Protein AF-A0AAD5TVK8-F1 (afdb_monomer_lite)

pLDDT: mean 89.22, std 6.26, range [62.16, 96.75]

Sequence (139 aa):
MDLQIAWDDLNLLTKSNQTTIEGRFFIDVNPWSKYRFHQEHNVIDARIIDKTTGCYIDITVLARTKWSSSLIHDKTNPPHYYQYEEIFPLHETHLEGIKVWRPNYAILSLANEYGISSLTRDYFNKYKFVDIYQNWVYI

Secondary structure (DSSP, 8-state):
-EEEEEHHHHHHHHHTTT-EETTTEEEEE-TTTT--S--SS----EEEEETTT--EEEEEEEEE-SS-TTEEE-S-SSPPEEEHHHH-S-EEEEETTEEEEE-TTHHHHHHHHH-GGGGT--EETTEEEEGGGTEEEE-

Structure (mmCIF, N/CA/C/O backbone):
data_AF-A0AAD5TVK8-F1
#
_entry.id   AF-A0AAD5TVK8-F1
#
loop_
_atom_site.group_PDB
_atom_site.id
_atom_site.type_symbol
_atom_site.label_atom_id
_atom_site.label_alt_id
_atom_site.label_comp_id
_atom_site.label_asym_id
_atom_site.label_entity_id
_atom_site.label_seq_id
_atom_site.pdbx_PDB_ins_code
_atom_site.Cartn_x
_atom_site.Cartn_y
_atom_site.Cartn_z
_atom_site.occupancy
_atom_site.B_iso_or_equiv
_atom_site.auth_seq_id
_atom_site.auth_comp_id
_atom_site.auth_asym_id
_atom_site.auth_atom_id
_atom_site.pdbx_PDB_model_num
ATOM 1 N N . MET A 1 1 ? -4.562 -7.907 1.477 1.00 62.16 1 MET A N 1
ATOM 2 C CA . MET A 1 1 ? -4.749 -6.931 0.388 1.00 62.16 1 MET A CA 1
ATOM 3 C C . MET A 1 1 ? -4.077 -5.672 0.853 1.00 62.16 1 MET A C 1
ATOM 5 O O . MET A 1 1 ? -4.349 -5.244 1.974 1.00 62.16 1 MET A O 1
ATOM 9 N N . ASP A 1 2 ? -3.227 -5.127 -0.004 1.00 76.19 2 ASP A N 1
ATOM 10 C CA . ASP A 1 2 ? -2.373 -4.005 0.337 1.00 76.19 2 ASP A CA 1
ATOM 11 C C . ASP A 1 2 ? -2.870 -2.779 -0.424 1.00 76.19 2 ASP A C 1
ATOM 13 O O . ASP A 1 2 ? -3.154 -2.844 -1.622 1.00 76.19 2 ASP A O 1
ATOM 17 N N . LEU A 1 3 ? -2.994 -1.662 0.278 1.00 84.81 3 LEU A N 1
ATOM 18 C CA . LEU A 1 3 ? -3.279 -0.357 -0.281 1.00 84.81 3 LEU A CA 1
ATOM 19 C C . LEU A 1 3 ? -1.983 0.448 -0.302 1.00 84.81 3 LEU A C 1
ATOM 21 O O . LEU A 1 3 ? -1.342 0.645 0.731 1.00 84.81 3 LEU A O 1
ATOM 25 N N . GLN A 1 4 ? -1.612 0.945 -1.477 1.00 86.00 4 GLN A N 1
ATOM 26 C CA . GLN A 1 4 ? -0.462 1.827 -1.613 1.00 86.00 4 GLN A CA 1
ATOM 27 C C . GLN A 1 4 ? -0.887 3.288 -1.503 1.00 86.00 4 GLN A C 1
ATOM 29 O O . GLN A 1 4 ? -1.845 3.707 -2.153 1.00 86.00 4 GLN A O 1
ATOM 34 N N . ILE A 1 5 ? -0.164 4.067 -0.695 1.00 87.69 5 ILE A N 1
ATOM 35 C CA . ILE A 1 5 ? -0.425 5.503 -0.517 1.00 87.69 5 ILE A CA 1
ATOM 36 C C . ILE A 1 5 ? 0.851 6.332 -0.660 1.00 87.69 5 ILE A C 1
ATOM 38 O O . ILE A 1 5 ? 1.971 5.829 -0.504 1.00 87.69 5 ILE A O 1
ATOM 42 N N . ALA A 1 6 ? 0.677 7.627 -0.925 1.00 84.56 6 ALA A N 1
ATOM 43 C CA . ALA A 1 6 ? 1.782 8.568 -0.902 1.00 84.56 6 ALA A CA 1
ATOM 44 C C . ALA A 1 6 ? 2.243 8.834 0.538 1.00 84.56 6 ALA A C 1
ATOM 46 O O . ALA A 1 6 ? 1.490 8.732 1.507 1.00 84.56 6 ALA A O 1
ATOM 47 N N . TRP A 1 7 ? 3.503 9.234 0.672 1.00 82.31 7 TRP A N 1
ATOM 48 C CA . TRP A 1 7 ? 4.094 9.594 1.957 1.00 82.31 7 TRP A CA 1
ATOM 49 C C . TRP A 1 7 ? 3.327 10.681 2.724 1.00 82.31 7 TRP A C 1
ATOM 51 O O . TRP A 1 7 ? 3.215 10.614 3.948 1.00 82.31 7 TRP A O 1
ATOM 61 N N . ASP A 1 8 ? 2.783 11.679 2.030 1.00 82.88 8 ASP A N 1
ATOM 62 C CA . ASP A 1 8 ? 2.077 12.781 2.687 1.00 82.88 8 ASP A CA 1
ATOM 63 C C . ASP A 1 8 ? 0.773 12.314 3.355 1.00 82.88 8 ASP A C 1
ATOM 65 O O . ASP A 1 8 ? 0.427 12.795 4.439 1.00 82.88 8 ASP A O 1
ATOM 69 N N . ASP A 1 9 ? 0.119 11.297 2.789 1.00 87.00 9 ASP A N 1
ATOM 70 C CA . ASP A 1 9 ? -1.101 10.697 3.336 1.00 87.00 9 ASP A CA 1
ATOM 71 C C . ASP A 1 9 ? -0.823 9.905 4.626 1.00 87.00 9 ASP A C 1
ATOM 73 O O . ASP A 1 9 ? -1.646 9.893 5.548 1.00 87.00 9 ASP A O 1
ATOM 77 N N . LEU A 1 10 ? 0.375 9.319 4.765 1.00 86.69 10 LEU A N 1
ATOM 78 C CA . LEU A 1 10 ? 0.797 8.649 6.003 1.00 86.69 10 LEU A CA 1
ATOM 79 C C . LEU A 1 10 ? 0.792 9.614 7.200 1.00 86.69 10 LEU A C 1
ATOM 81 O O . LEU A 1 10 ? 0.437 9.228 8.320 1.00 86.69 10 LEU A O 1
ATOM 85 N N . ASN A 1 11 ? 1.162 10.881 6.991 1.00 86.00 11 ASN A N 1
ATOM 86 C CA . ASN A 1 11 ? 1.161 11.875 8.067 1.00 86.00 11 ASN A CA 1
ATOM 87 C C . ASN A 1 11 ? -0.255 12.166 8.576 1.00 86.00 11 ASN A C 1
ATOM 89 O O . ASN A 1 11 ? -0.425 12.463 9.761 1.00 86.00 11 ASN A O 1
ATOM 93 N N . LEU A 1 12 ? -1.264 12.077 7.706 1.00 86.31 12 LEU A N 1
ATOM 94 C CA . LEU A 1 12 ? -2.664 12.192 8.105 1.00 86.31 12 LEU A CA 1
ATOM 95 C C . LEU A 1 12 ? -3.103 10.953 8.889 1.00 86.31 12 LEU A C 1
ATOM 97 O O . LEU A 1 12 ? -3.628 11.106 9.990 1.00 86.31 12 LEU A O 1
ATOM 101 N N . LEU A 1 13 ? -2.791 9.749 8.397 1.00 86.94 13 LEU A N 1
ATOM 102 C CA . LEU A 1 13 ? -3.098 8.490 9.091 1.00 86.94 13 LEU A CA 1
ATOM 103 C C . LEU A 1 13 ? -2.474 8.414 10.488 1.00 86.94 13 LEU A C 1
ATOM 105 O O . LEU A 1 13 ? -3.126 7.985 11.437 1.00 86.94 13 LEU A O 1
ATOM 109 N N . THR A 1 14 ? -1.236 8.889 10.642 1.00 90.25 14 THR A N 1
ATOM 110 C CA . THR A 1 14 ? -0.519 8.881 11.929 1.00 90.25 14 THR A CA 1
ATOM 111 C C . THR A 1 14 ? -1.261 9.669 13.012 1.00 90.25 14 THR A C 1
ATOM 113 O O . THR A 1 14 ? -1.199 9.304 14.185 1.00 90.25 14 THR A O 1
ATOM 116 N N . LYS A 1 15 ? -1.998 10.729 12.648 1.00 90.44 15 LYS A N 1
ATOM 117 C CA . LYS A 1 15 ? -2.807 11.511 13.605 1.00 90.44 15 LYS A CA 1
ATOM 118 C C . LYS A 1 15 ? -3.983 10.714 14.163 1.00 90.44 15 LYS A C 1
ATOM 120 O O . LYS A 1 15 ? -4.463 11.023 15.248 1.00 90.44 15 LYS A O 1
ATOM 125 N N . SER A 1 16 ? -4.426 9.703 13.426 1.00 90.31 16 SER A N 1
ATOM 126 C CA . SER A 1 16 ? -5.517 8.808 13.795 1.00 90.31 16 SER A CA 1
ATOM 127 C C . SER A 1 16 ? -5.007 7.454 14.303 1.00 90.31 16 SER A C 1
ATOM 129 O O . SER A 1 16 ? -5.799 6.525 14.450 1.00 90.31 16 SER A O 1
ATOM 131 N N . ASN A 1 17 ? -3.707 7.318 14.593 1.00 94.56 17 ASN A N 1
ATOM 132 C CA . ASN A 1 17 ? -3.152 6.076 15.124 1.00 94.56 17 ASN A CA 1
ATOM 133 C C . ASN A 1 17 ? -3.832 5.682 16.444 1.00 94.56 17 ASN A C 1
ATOM 135 O O . ASN A 1 17 ? -4.057 6.530 17.308 1.00 94.56 17 ASN A O 1
ATOM 139 N N . GLN A 1 18 ? -4.142 4.395 16.591 1.00 94.12 18 GLN A N 1
ATOM 140 C CA . GLN A 1 18 ? -4.854 3.808 17.727 1.00 94.12 18 GLN A CA 1
ATOM 141 C C . GLN A 1 18 ? -6.259 4.380 17.962 1.00 94.12 18 GLN A C 1
ATOM 143 O O . GLN A 1 18 ? -6.837 4.216 19.038 1.00 94.12 18 GLN A O 1
ATOM 148 N N . THR A 1 19 ? -6.842 5.032 16.956 1.00 94.88 19 THR A N 1
ATOM 149 C CA . THR A 1 19 ? -8.241 5.462 16.998 1.00 94.88 19 THR A CA 1
ATOM 150 C C . THR A 1 19 ? -9.135 4.457 16.283 1.00 94.88 19 THR A C 1
ATOM 152 O O . THR A 1 19 ? -8.675 3.546 15.592 1.00 94.88 19 THR A O 1
ATOM 155 N N . THR A 1 20 ? -10.444 4.591 16.486 1.00 94.44 20 THR A N 1
ATOM 156 C CA . THR A 1 20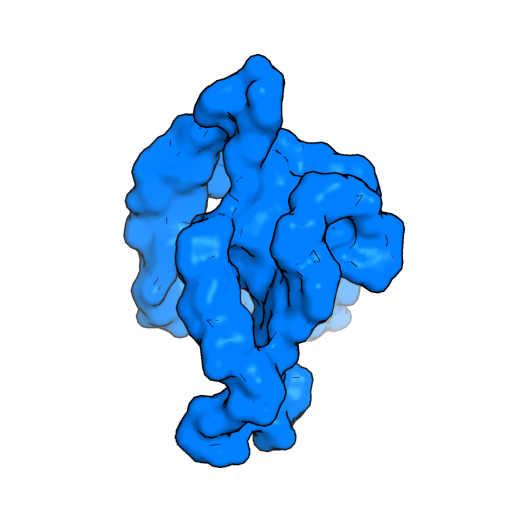 ? -11.440 3.790 15.778 1.00 94.44 20 THR A CA 1
ATOM 157 C C . THR A 1 20 ? -12.385 4.698 14.999 1.00 94.44 20 THR A C 1
ATOM 159 O O . THR A 1 20 ? -12.990 5.596 15.582 1.00 94.44 20 THR A O 1
ATOM 162 N N . ILE A 1 21 ? -12.563 4.420 13.710 1.00 92.44 21 ILE A N 1
ATOM 163 C CA . ILE A 1 21 ? -13.589 5.039 12.867 1.00 92.44 21 ILE A CA 1
ATOM 164 C C . ILE A 1 21 ? -14.915 4.301 13.096 1.00 92.44 21 ILE A C 1
ATOM 166 O O . ILE A 1 21 ? -14.968 3.070 13.029 1.00 92.44 21 ILE A O 1
ATOM 170 N N . GLU A 1 22 ? -15.973 5.056 13.408 1.00 92.81 22 GLU A N 1
ATOM 171 C CA . GLU A 1 22 ? -17.343 4.547 13.626 1.00 92.81 22 GLU A CA 1
ATOM 172 C C . GLU A 1 22 ? -17.446 3.407 14.661 1.00 92.81 22 GLU A C 1
ATOM 174 O O . GLU A 1 22 ? -18.329 2.557 14.602 1.00 92.81 22 GLU A O 1
ATOM 179 N N . GLY A 1 23 ? -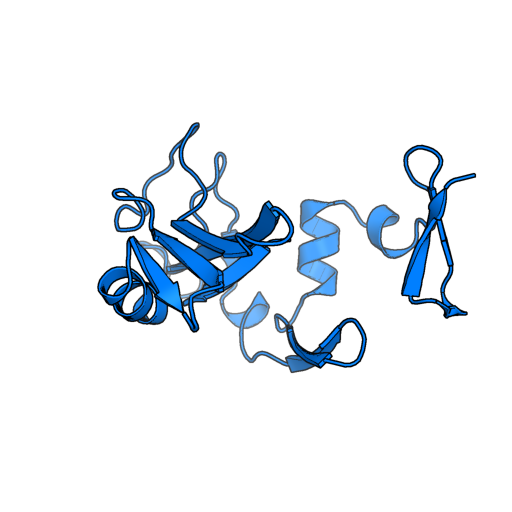16.511 3.330 15.613 1.00 93.00 23 GLY A N 1
ATOM 180 C CA . GLY A 1 23 ? -16.475 2.246 16.604 1.00 93.00 23 GLY A CA 1
ATOM 181 C C . GLY A 1 23 ? -16.073 0.867 16.052 1.00 93.00 23 GLY A C 1
ATOM 182 O O . GLY A 1 23 ? -15.812 -0.038 16.852 1.00 93.00 23 GLY A O 1
ATOM 183 N N . ARG A 1 24 ? -15.896 0.725 14.730 1.00 95.62 24 ARG A N 1
ATOM 184 C CA . ARG A 1 24 ? -15.611 -0.541 14.042 1.00 95.62 24 ARG A CA 1
ATOM 185 C C . ARG A 1 24 ? -14.189 -0.658 13.495 1.00 95.62 24 ARG A C 1
ATOM 187 O O . ARG A 1 24 ? -13.518 -1.641 13.803 1.00 95.62 24 ARG A O 1
ATOM 194 N N . PHE A 1 25 ? -13.719 0.319 12.723 1.00 96.00 25 PHE A N 1
ATOM 195 C CA . PHE A 1 25 ? -12.444 0.209 12.006 1.00 96.00 25 PHE A CA 1
ATOM 196 C C . PHE A 1 25 ? -11.303 0.811 12.826 1.00 96.00 25 PHE A C 1
ATOM 198 O O . PHE A 1 25 ? -11.247 2.023 13.019 1.00 96.00 25 PHE A O 1
ATOM 205 N N . PHE A 1 26 ? -10.415 -0.031 13.342 1.00 96.62 26 PHE A N 1
ATOM 206 C CA . PHE A 1 26 ? -9.244 0.376 14.112 1.00 96.62 26 PHE A CA 1
ATOM 207 C C . PHE A 1 26 ? -8.068 0.697 13.189 1.00 96.62 26 PHE A C 1
ATOM 209 O O . PHE A 1 26 ? -7.776 -0.073 12.276 1.00 96.62 26 PHE A O 1
ATOM 216 N N . ILE A 1 27 ? -7.397 1.820 13.438 1.00 95.50 27 ILE A N 1
ATOM 217 C CA . ILE A 1 27 ? -6.208 2.233 12.688 1.00 95.50 27 ILE A CA 1
ATOM 218 C C . ILE A 1 27 ? -4.970 1.912 13.520 1.00 95.50 27 ILE A C 1
ATOM 220 O O . ILE A 1 27 ? -4.800 2.456 14.612 1.00 95.50 27 ILE A O 1
ATOM 224 N N . ASP A 1 28 ? -4.089 1.084 12.971 1.00 95.31 28 ASP A N 1
ATOM 225 C CA . ASP A 1 28 ? -2.787 0.762 13.550 1.00 95.31 28 ASP A CA 1
ATOM 226 C C . ASP A 1 28 ? -1.679 1.294 12.639 1.00 95.31 28 ASP A C 1
ATOM 228 O O . ASP A 1 28 ? -1.533 0.843 11.504 1.00 95.31 28 ASP A O 1
ATOM 232 N N . VAL A 1 29 ? -0.922 2.289 13.098 1.00 94.38 29 VAL A N 1
ATOM 233 C CA . VAL A 1 29 ? 0.212 2.851 12.354 1.00 94.38 29 VAL A CA 1
ATOM 234 C C . VAL A 1 29 ? 1.505 2.385 12.994 1.00 94.38 29 VAL A C 1
ATOM 236 O O . VAL A 1 29 ? 1.775 2.649 14.170 1.00 94.38 29 VAL A O 1
ATOM 239 N N . ASN A 1 30 ? 2.350 1.766 12.177 1.00 91.25 30 ASN A N 1
ATOM 240 C CA . ASN A 1 30 ? 3.654 1.291 12.591 1.00 91.25 30 ASN A CA 1
ATOM 241 C C . ASN A 1 30 ? 4.514 2.466 13.107 1.00 91.25 30 ASN A C 1
ATOM 243 O O . ASN A 1 30 ? 4.719 3.438 12.368 1.00 91.25 30 ASN A O 1
ATOM 247 N N . PRO A 1 31 ? 5.094 2.391 14.322 1.00 89.06 31 PRO A N 1
ATOM 248 C CA . PRO A 1 31 ? 5.981 3.434 14.847 1.00 89.06 31 PRO A CA 1
ATOM 249 C C . PRO A 1 31 ? 7.187 3.731 13.944 1.00 89.06 31 PRO A C 1
ATOM 251 O O . PRO A 1 31 ? 7.711 4.845 13.942 1.00 89.06 31 PRO A O 1
ATOM 254 N N . TRP A 1 32 ? 7.610 2.744 13.149 1.00 87.56 32 TRP A N 1
ATOM 255 C CA . TRP A 1 32 ? 8.726 2.854 12.212 1.00 87.56 32 TRP A CA 1
ATOM 256 C C . TRP A 1 32 ? 8.304 3.214 10.783 1.00 87.56 32 TRP A C 1
ATOM 258 O O . TRP A 1 32 ? 9.150 3.210 9.888 1.00 87.56 32 TRP A O 1
ATOM 268 N N . SER A 1 33 ? 7.032 3.542 10.545 1.00 87.25 33 SER A N 1
ATOM 269 C CA . SER A 1 33 ? 6.519 3.949 9.224 1.00 87.25 33 SER A CA 1
ATOM 270 C C . SER A 1 33 ? 7.262 5.161 8.650 1.00 87.25 33 SER A C 1
ATOM 272 O O . SER A 1 33 ? 7.490 5.262 7.446 1.00 87.25 33 SER A O 1
ATOM 274 N N . LYS A 1 34 ? 7.755 6.046 9.531 1.00 85.50 34 LYS A N 1
ATOM 275 C CA . LYS A 1 34 ? 8.553 7.223 9.154 1.00 85.50 34 LYS A CA 1
ATOM 276 C C . LYS A 1 34 ? 9.974 6.906 8.671 1.00 85.50 34 LYS A C 1
ATOM 278 O O . LYS A 1 34 ? 10.699 7.787 8.207 1.00 85.50 34 LYS A O 1
ATOM 283 N N . TYR A 1 35 ? 10.414 5.668 8.802 1.00 85.44 35 TYR A N 1
ATOM 284 C CA . TYR A 1 35 ? 11.741 5.267 8.378 1.00 85.44 35 TYR A CA 1
ATOM 285 C C . TYR A 1 35 ? 11.636 4.484 7.079 1.00 85.44 35 TYR A C 1
ATOM 287 O O . TYR A 1 35 ? 11.087 3.389 7.048 1.00 85.44 35 TYR A O 1
ATOM 295 N N . ARG A 1 36 ? 12.188 5.059 6.006 1.00 81.69 36 ARG A N 1
ATOM 296 C CA . ARG A 1 36 ? 12.194 4.467 4.657 1.00 81.69 36 ARG A CA 1
ATOM 297 C C . ARG A 1 36 ? 13.422 3.615 4.355 1.00 81.69 36 ARG A C 1
ATOM 299 O O . ARG A 1 36 ? 13.660 3.263 3.210 1.00 81.69 36 ARG A O 1
ATOM 306 N N . PHE A 1 37 ? 14.229 3.317 5.368 1.00 74.69 37 PHE A N 1
ATOM 307 C CA . PHE A 1 37 ? 15.274 2.323 5.204 1.00 74.69 37 PHE A CA 1
ATOM 308 C C . PHE A 1 37 ? 14.686 0.927 5.387 1.00 74.69 37 PHE A C 1
ATOM 310 O O . PHE A 1 37 ? 13.674 0.727 6.060 1.00 74.69 37 PHE A O 1
ATOM 317 N N . HIS A 1 38 ? 15.356 -0.015 4.755 1.00 69.75 38 HIS A N 1
ATOM 318 C CA . HIS A 1 38 ? 15.015 -1.418 4.716 1.00 69.75 38 HIS A CA 1
ATOM 319 C C . HIS A 1 38 ? 14.789 -2.054 6.094 1.00 69.75 38 HIS A C 1
ATOM 321 O O . HIS A 1 38 ? 15.562 -1.814 7.026 1.00 69.75 38 HIS A O 1
ATOM 327 N N . GLN A 1 39 ? 13.756 -2.891 6.200 1.00 66.81 39 GLN A N 1
ATOM 328 C CA . GLN A 1 39 ? 13.413 -3.627 7.416 1.00 66.81 39 GLN A CA 1
ATOM 329 C C . GLN A 1 39 ? 12.973 -5.049 7.072 1.00 66.81 39 GLN A C 1
ATOM 331 O O . GLN A 1 39 ? 12.094 -5.230 6.239 1.00 66.81 39 GLN A O 1
ATOM 336 N N . GLU A 1 40 ? 13.523 -6.055 7.752 1.00 69.56 40 GLU A N 1
ATOM 337 C CA . GLU A 1 40 ? 13.152 -7.459 7.502 1.00 69.56 40 GLU A CA 1
ATOM 338 C C . GLU A 1 40 ? 11.834 -7.855 8.179 1.00 69.56 40 GLU A C 1
ATOM 340 O O . GLU A 1 40 ? 11.102 -8.706 7.685 1.00 69.56 40 GLU A O 1
ATOM 345 N N . HIS A 1 41 ? 11.518 -7.237 9.320 1.00 71.69 41 HIS A N 1
ATOM 346 C CA . HIS A 1 41 ? 10.437 -7.693 10.201 1.00 71.69 41 HIS A CA 1
ATOM 347 C C . HIS A 1 41 ? 9.276 -6.704 10.328 1.00 71.69 41 HIS A C 1
ATOM 349 O O . HIS A 1 41 ? 8.319 -6.979 11.046 1.00 71.69 41 HIS A O 1
ATOM 355 N N . ASN A 1 42 ? 9.358 -5.535 9.685 1.00 67.75 42 ASN A N 1
ATOM 356 C CA . ASN A 1 42 ? 8.409 -4.449 9.926 1.00 67.75 42 ASN A CA 1
ATOM 357 C C . ASN A 1 42 ? 8.168 -3.586 8.676 1.00 67.75 42 ASN A C 1
ATOM 359 O O . ASN A 1 42 ? 8.445 -2.379 8.651 1.00 67.75 42 ASN A O 1
ATOM 363 N N . VAL A 1 43 ? 7.721 -4.269 7.621 1.00 81.56 43 VAL A N 1
ATOM 364 C CA . VAL A 1 43 ? 7.549 -3.726 6.268 1.00 81.56 43 VAL A CA 1
ATOM 365 C C . VAL A 1 43 ? 6.235 -2.954 6.115 1.00 81.56 43 VAL A C 1
ATOM 367 O O . VAL A 1 43 ? 6.209 -1.955 5.405 1.00 81.56 43 VAL A O 1
ATOM 370 N N . ILE A 1 44 ? 5.171 -3.375 6.808 1.00 87.38 44 ILE A N 1
ATOM 371 C CA . ILE A 1 44 ? 3.851 -2.736 6.730 1.00 87.38 44 ILE A CA 1
ATOM 372 C C . ILE A 1 44 ? 3.873 -1.396 7.469 1.00 87.38 44 ILE A C 1
ATOM 374 O O . ILE A 1 44 ? 4.273 -1.323 8.635 1.00 87.38 44 ILE A O 1
ATOM 378 N N . ASP A 1 45 ? 3.448 -0.325 6.801 1.00 91.88 45 ASP A N 1
ATOM 379 C CA . ASP A 1 45 ? 3.494 1.031 7.353 1.00 91.88 45 ASP A CA 1
ATOM 380 C C . ASP A 1 45 ? 2.259 1.346 8.211 1.00 91.88 45 ASP A C 1
ATOM 382 O O . ASP A 1 45 ? 2.373 2.034 9.230 1.00 91.88 45 ASP A O 1
ATOM 386 N N . ALA A 1 46 ? 1.090 0.825 7.842 1.00 93.94 46 ALA A N 1
ATOM 387 C CA . ALA A 1 46 ? -0.122 0.906 8.653 1.00 93.94 46 ALA A CA 1
ATOM 388 C C . ALA A 1 46 ? -1.122 -0.201 8.292 1.00 93.94 46 ALA A C 1
ATOM 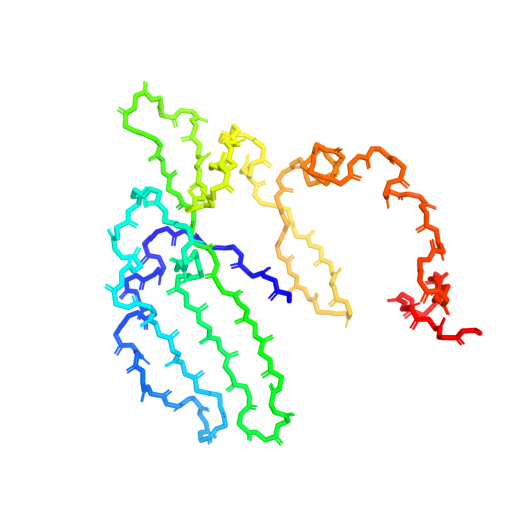390 O O . ALA A 1 46 ? -0.957 -0.906 7.301 1.00 93.94 46 ALA A O 1
ATOM 391 N N . ARG A 1 47 ? -2.183 -0.340 9.084 1.00 94.50 47 ARG A N 1
ATOM 392 C CA . ARG A 1 47 ? -3.289 -1.265 8.845 1.00 94.50 47 ARG A CA 1
ATOM 393 C C . ARG A 1 47 ? -4.611 -0.642 9.278 1.00 94.50 47 ARG A C 1
ATOM 395 O O . ARG A 1 47 ? -4.687 0.022 10.312 1.00 94.50 47 ARG A O 1
ATOM 402 N N . ILE A 1 48 ? -5.663 -0.908 8.510 1.00 95.06 48 ILE A N 1
ATOM 403 C CA . ILE A 1 48 ? -7.049 -0.679 8.931 1.00 95.06 48 ILE A CA 1
ATOM 404 C C . ILE A 1 48 ? -7.659 -2.041 9.252 1.00 95.06 48 ILE A C 1
ATOM 406 O O . ILE A 1 48 ? -7.693 -2.915 8.388 1.00 95.06 48 ILE A O 1
ATOM 410 N N . ILE A 1 49 ? -8.120 -2.227 10.488 1.00 96.19 49 ILE A N 1
ATOM 411 C CA . ILE A 1 49 ? -8.651 -3.493 11.006 1.00 96.19 49 ILE A CA 1
ATOM 412 C C . ILE A 1 49 ? -10.141 -3.336 11.286 1.00 96.19 49 ILE A C 1
ATOM 414 O O . ILE A 1 49 ? -10.542 -2.526 12.122 1.00 96.19 49 ILE A O 1
ATOM 418 N N . ASP A 1 50 ? -10.974 -4.143 10.643 1.00 96.75 50 ASP A N 1
ATOM 419 C CA . ASP A 1 50 ? -12.372 -4.295 11.027 1.00 96.75 50 ASP A CA 1
ATOM 420 C C . ASP A 1 50 ? -12.467 -5.175 12.281 1.00 96.75 50 ASP A C 1
ATOM 422 O O . ASP A 1 50 ? -12.315 -6.395 12.219 1.00 96.75 50 ASP A O 1
ATOM 426 N N . LYS A 1 51 ? -12.756 -4.568 13.436 1.00 95.88 51 LYS A N 1
ATOM 427 C CA . LYS A 1 51 ? -12.851 -5.296 14.713 1.00 95.88 51 LYS A CA 1
ATOM 428 C C . LYS A 1 51 ? -14.018 -6.284 14.774 1.00 95.88 51 LYS A C 1
ATOM 430 O O . LYS A 1 51 ? -14.029 -7.137 15.656 1.00 95.88 51 LYS A O 1
ATOM 435 N N . THR A 1 52 ? -15.011 -6.160 13.895 1.00 96.62 52 THR A N 1
ATOM 436 C CA . THR A 1 52 ? -16.174 -7.055 13.885 1.00 96.62 52 THR A CA 1
ATOM 437 C C . THR A 1 52 ? -15.868 -8.364 13.166 1.00 96.62 52 THR A C 1
ATOM 439 O O . THR A 1 52 ? -16.291 -9.421 13.623 1.00 96.62 52 THR A O 1
ATOM 442 N N . THR A 1 53 ? -15.146 -8.303 12.046 1.00 95.81 53 THR A N 1
ATOM 443 C CA . THR A 1 53 ? -14.857 -9.481 11.208 1.00 95.81 53 THR A CA 1
ATOM 444 C C . THR A 1 53 ? -13.442 -10.019 11.395 1.00 95.81 53 THR A C 1
ATOM 446 O O . THR A 1 53 ? -13.181 -11.174 11.073 1.00 95.81 53 THR A O 1
ATOM 449 N N . GLY A 1 54 ? -12.522 -9.194 11.901 1.00 93.50 54 GLY A N 1
ATOM 450 C CA . GLY A 1 54 ? -11.089 -9.477 11.921 1.00 93.50 54 GLY A CA 1
ATOM 451 C C . GLY A 1 54 ? -10.398 -9.240 10.573 1.00 93.50 54 GLY A C 1
ATOM 452 O O . GLY A 1 54 ? -9.175 -9.359 10.498 1.00 93.50 54 GLY A O 1
ATOM 453 N N . CYS A 1 55 ? -11.142 -8.887 9.518 1.00 93.88 55 CYS A N 1
ATOM 454 C CA . CYS A 1 55 ? -10.569 -8.532 8.225 1.00 93.88 55 CYS A CA 1
ATOM 455 C C . CYS A 1 55 ? -9.747 -7.246 8.329 1.00 93.88 55 CYS A C 1
ATOM 457 O O . CYS A 1 55 ? -10.054 -6.348 9.116 1.00 93.88 55 CYS A O 1
ATOM 459 N N . TYR A 1 56 ? -8.716 -7.133 7.496 1.00 94.62 56 TYR A N 1
ATOM 460 C CA . TYR A 1 56 ? -7.856 -5.961 7.488 1.00 94.62 56 TYR A CA 1
ATOM 461 C C . TYR A 1 56 ? -7.334 -5.620 6.095 1.00 94.62 56 TYR A C 1
ATOM 463 O O . TYR A 1 56 ? -7.272 -6.468 5.202 1.00 94.62 56 TYR A O 1
ATOM 471 N N . ILE A 1 57 ? -6.942 -4.358 5.944 1.00 92.56 57 ILE A N 1
ATOM 472 C CA . ILE A 1 57 ? -6.232 -3.835 4.779 1.00 92.56 57 ILE A CA 1
ATOM 473 C C . ILE A 1 57 ? -4.870 -3.354 5.261 1.00 92.56 57 ILE A C 1
ATOM 475 O O . ILE A 1 57 ? -4.799 -2.498 6.149 1.00 92.56 57 ILE A O 1
ATOM 479 N N . ASP A 1 58 ? -3.813 -3.916 4.685 1.00 93.81 58 ASP A N 1
ATOM 480 C CA . ASP A 1 58 ? -2.448 -3.446 4.901 1.00 93.81 58 ASP A CA 1
ATOM 481 C C . ASP A 1 58 ? -2.204 -2.188 4.077 1.00 93.81 58 ASP A C 1
ATOM 483 O O . ASP A 1 58 ? -2.724 -2.045 2.976 1.00 93.81 58 ASP A O 1
ATOM 487 N N . ILE A 1 59 ? -1.442 -1.247 4.620 1.00 92.56 59 ILE A N 1
ATOM 488 C CA . ILE A 1 59 ? -1.077 -0.003 3.955 1.00 92.56 59 ILE A CA 1
ATOM 489 C C . ILE A 1 59 ? 0.440 0.027 3.813 1.00 92.56 59 ILE A C 1
ATOM 491 O O . ILE A 1 59 ? 1.172 0.012 4.809 1.00 92.56 59 ILE A O 1
ATOM 495 N N . THR A 1 60 ? 0.890 0.126 2.566 1.00 91.06 60 THR A N 1
ATOM 496 C CA . THR A 1 60 ? 2.303 0.222 2.195 1.00 91.06 60 THR A CA 1
ATOM 497 C C . THR A 1 60 ? 2.552 1.591 1.586 1.00 91.06 60 THR A C 1
ATOM 499 O O . THR A 1 60 ? 1.940 1.980 0.593 1.00 91.06 60 THR A O 1
ATOM 502 N N . VAL A 1 61 ? 3.445 2.367 2.183 1.00 90.69 61 VAL A N 1
ATOM 503 C CA . VAL A 1 61 ? 3.734 3.721 1.714 1.00 90.69 61 VAL A CA 1
ATOM 504 C C . VAL A 1 61 ? 4.812 3.666 0.645 1.00 90.69 61 VAL A C 1
ATOM 506 O O . VAL A 1 61 ? 5.790 2.929 0.771 1.00 90.69 61 VAL A O 1
ATOM 509 N N . LEU A 1 62 ? 4.659 4.487 -0.390 1.00 89.62 62 LEU A N 1
ATOM 510 C CA . LEU A 1 62 ? 5.661 4.680 -1.430 1.00 89.62 62 LEU A CA 1
ATOM 511 C C . LEU A 1 62 ? 6.435 5.987 -1.206 1.00 89.62 62 LEU A C 1
ATOM 513 O O . LEU A 1 62 ? 5.855 7.030 -0.891 1.00 89.62 62 LEU A O 1
ATOM 517 N N . ALA A 1 63 ? 7.757 5.943 -1.383 1.00 88.56 63 ALA A N 1
ATOM 518 C CA . ALA A 1 63 ? 8.641 7.093 -1.196 1.00 88.56 63 ALA A CA 1
ATOM 519 C C . ALA A 1 63 ? 9.592 7.283 -2.384 1.00 88.56 63 ALA A C 1
ATOM 521 O O . ALA A 1 63 ? 10.068 6.319 -2.982 1.00 88.56 63 ALA A O 1
ATOM 522 N N . ARG A 1 64 ? 9.927 8.535 -2.714 1.00 88.88 64 ARG A N 1
ATOM 523 C CA . ARG A 1 64 ? 10.969 8.827 -3.713 1.00 88.88 64 ARG A CA 1
ATOM 524 C C . ARG A 1 64 ? 12.343 8.428 -3.181 1.00 88.88 64 ARG A C 1
ATOM 526 O O . ARG A 1 64 ? 12.626 8.584 -1.991 1.00 88.88 64 ARG A O 1
ATOM 533 N N . THR A 1 65 ? 13.209 7.934 -4.059 1.00 86.00 65 THR A N 1
ATOM 534 C CA . THR A 1 65 ? 14.603 7.662 -3.683 1.00 86.00 65 THR A CA 1
ATOM 535 C C . THR A 1 65 ? 15.391 8.966 -3.511 1.00 86.00 65 THR A C 1
ATOM 537 O O . THR A 1 65 ? 15.037 10.003 -4.074 1.00 86.00 65 THR A O 1
ATOM 540 N N . LYS A 1 66 ? 16.487 8.930 -2.741 1.00 84.81 66 LYS A N 1
ATOM 541 C CA . LYS A 1 66 ? 17.357 10.107 -2.546 1.00 84.81 66 LYS A CA 1
ATOM 542 C C . LYS A 1 66 ? 18.292 10.382 -3.728 1.00 84.81 66 LYS A C 1
ATOM 544 O O . LYS A 1 66 ? 18.794 11.493 -3.843 1.00 84.81 66 LYS A O 1
ATOM 549 N N . TRP A 1 67 ? 18.556 9.381 -4.567 1.00 85.38 67 TRP A N 1
ATOM 550 C CA . TRP A 1 67 ? 19.529 9.456 -5.665 1.00 85.38 67 TRP A CA 1
ATOM 551 C C . TRP A 1 67 ? 18.887 9.555 -7.054 1.00 85.38 67 TRP A C 1
ATOM 553 O O . TRP A 1 67 ? 19.582 9.895 -8.005 1.00 85.38 67 TRP A O 1
ATOM 563 N N . SER A 1 68 ? 17.581 9.295 -7.188 1.00 88.69 68 SER A N 1
ATOM 564 C CA . SER A 1 68 ? 16.828 9.544 -8.420 1.00 88.69 68 SER A CA 1
ATOM 565 C C . SER A 1 68 ? 15.409 10.026 -8.124 1.00 88.69 68 SER A C 1
ATOM 567 O O . SER A 1 68 ? 14.632 9.357 -7.438 1.00 88.69 68 SER A O 1
ATOM 569 N N . SER A 1 69 ? 15.041 11.171 -8.699 1.00 83.19 69 SER A N 1
ATOM 570 C CA . SER A 1 69 ? 13.679 11.705 -8.618 1.00 83.19 69 SER A CA 1
ATOM 571 C C . SER A 1 69 ? 12.664 10.884 -9.418 1.00 83.19 69 SER A C 1
ATOM 573 O O . SER A 1 69 ? 11.474 10.964 -9.109 1.00 83.19 69 SER A O 1
ATOM 575 N N . SER A 1 70 ? 13.119 10.100 -10.403 1.00 90.44 70 SER A N 1
ATOM 576 C CA . SER A 1 70 ? 12.271 9.231 -11.228 1.00 90.44 70 SER A CA 1
ATOM 577 C C . SER A 1 70 ? 11.965 7.892 -10.565 1.00 90.44 70 SER A C 1
ATOM 579 O O . SER A 1 70 ? 11.113 7.171 -11.058 1.00 90.44 70 SER A O 1
ATOM 581 N N . LEU A 1 71 ? 12.639 7.543 -9.464 1.00 92.19 71 LEU A N 1
ATOM 582 C CA . LEU A 1 71 ? 12.437 6.267 -8.786 1.00 92.19 71 LEU A CA 1
ATOM 583 C C . LEU A 1 71 ? 11.630 6.433 -7.503 1.00 92.19 71 LEU A C 1
ATOM 585 O O . LEU A 1 71 ? 11.913 7.292 -6.658 1.00 92.19 71 LEU A O 1
ATOM 589 N N . ILE A 1 72 ? 10.665 5.539 -7.344 1.00 91.19 72 ILE A N 1
ATOM 590 C CA . ILE A 1 72 ? 9.847 5.358 -6.153 1.00 91.19 72 ILE A CA 1
ATOM 591 C C . ILE A 1 72 ? 10.125 3.958 -5.601 1.00 91.19 72 ILE A C 1
ATOM 593 O O . ILE A 1 72 ? 10.406 3.038 -6.363 1.00 91.19 72 ILE A O 1
ATOM 597 N N . HIS A 1 73 ? 10.073 3.795 -4.283 1.00 88.75 73 HIS A N 1
ATOM 598 C CA . HIS A 1 73 ? 10.270 2.508 -3.627 1.00 88.75 73 HIS A CA 1
ATOM 599 C C . HIS A 1 73 ? 9.345 2.322 -2.426 1.00 88.75 73 HIS A C 1
ATOM 601 O O . HIS A 1 73 ? 8.923 3.294 -1.784 1.00 88.75 73 HIS A O 1
ATOM 607 N N . ASP A 1 74 ? 9.063 1.061 -2.118 1.00 87.75 74 ASP A N 1
ATOM 608 C CA . ASP A 1 74 ? 8.460 0.639 -0.857 1.00 87.75 74 ASP A CA 1
ATOM 609 C C . ASP A 1 74 ? 9.548 0.346 0.202 1.00 87.75 74 ASP A C 1
ATOM 611 O O . ASP A 1 74 ? 10.695 0.782 0.083 1.00 87.75 74 ASP A O 1
ATOM 615 N N . LYS A 1 75 ? 9.172 -0.309 1.304 1.00 86.44 75 LYS A N 1
ATOM 616 C CA . LYS A 1 75 ? 10.061 -0.610 2.438 1.00 86.44 75 LYS A CA 1
ATOM 617 C C . LYS A 1 75 ? 10.473 -2.089 2.497 1.00 86.44 75 LYS A C 1
ATOM 619 O O . LYS A 1 75 ? 10.993 -2.532 3.523 1.00 86.44 75 LYS A O 1
ATOM 624 N N . THR A 1 76 ? 10.209 -2.873 1.452 1.00 83.00 76 THR A N 1
ATOM 625 C CA . THR A 1 76 ? 10.416 -4.329 1.490 1.00 83.00 76 THR A CA 1
ATOM 626 C C . THR A 1 76 ? 11.901 -4.710 1.551 1.00 83.00 76 THR A C 1
ATOM 628 O O . THR A 1 76 ? 12.810 -3.890 1.359 1.00 83.00 76 THR A O 1
ATOM 631 N N . ASN A 1 77 ? 12.157 -5.988 1.846 1.00 79.06 77 ASN A N 1
ATOM 632 C CA . ASN A 1 77 ? 13.467 -6.619 1.715 1.00 79.06 77 ASN A CA 1
ATOM 633 C C . ASN A 1 77 ? 13.427 -7.728 0.649 1.00 79.06 77 ASN A C 1
ATOM 635 O O . ASN A 1 77 ? 12.826 -8.767 0.924 1.00 79.06 77 ASN A O 1
ATOM 639 N N . PRO A 1 78 ? 14.095 -7.558 -0.510 1.00 82.44 78 PRO A N 1
ATOM 640 C CA . PRO A 1 78 ? 14.710 -6.319 -1.013 1.00 82.44 78 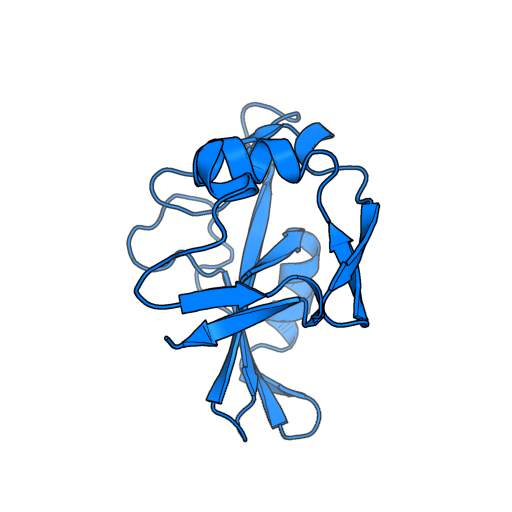PRO A CA 1
ATOM 641 C C . PRO A 1 78 ? 13.642 -5.262 -1.375 1.00 82.44 78 PRO A C 1
ATOM 643 O O . PRO A 1 78 ? 12.495 -5.646 -1.598 1.00 82.44 78 PRO A O 1
ATOM 646 N N . PRO A 1 79 ? 13.973 -3.952 -1.439 1.00 84.00 79 PRO A N 1
ATOM 647 C CA . PRO A 1 79 ? 12.999 -2.929 -1.825 1.00 84.00 79 PRO A CA 1
ATOM 648 C C . PRO A 1 79 ? 12.529 -3.129 -3.264 1.00 84.00 79 PRO A C 1
ATOM 650 O O . PRO A 1 79 ? 13.361 -3.353 -4.153 1.00 84.00 79 PRO A O 1
ATOM 653 N N . HIS A 1 80 ? 11.231 -2.979 -3.510 1.00 86.25 80 HIS A N 1
ATOM 654 C CA . HIS A 1 80 ? 10.730 -2.877 -4.874 1.00 86.25 80 HIS A CA 1
ATOM 655 C C . HIS A 1 80 ? 10.909 -1.449 -5.374 1.00 86.25 80 HIS A C 1
ATOM 657 O O . HIS A 1 80 ? 10.515 -0.486 -4.713 1.00 86.25 80 HIS A O 1
ATOM 663 N N . TYR A 1 81 ? 11.509 -1.316 -6.554 1.00 89.94 81 TYR A N 1
ATOM 664 C CA . TYR A 1 81 ? 11.697 -0.037 -7.223 1.00 89.94 81 TYR A CA 1
ATOM 665 C C . TYR A 1 81 ? 10.760 0.065 -8.415 1.00 89.94 81 TYR A C 1
ATOM 667 O O . TYR A 1 81 ? 10.682 -0.851 -9.230 1.00 89.94 81 TYR A O 1
ATOM 675 N N . TYR A 1 82 ? 10.122 1.221 -8.525 1.00 91.00 82 TYR A N 1
ATOM 676 C CA . TYR A 1 82 ? 9.212 1.574 -9.601 1.00 91.00 82 TYR A CA 1
ATOM 677 C C . TYR A 1 82 ? 9.682 2.876 -10.239 1.00 91.00 82 TYR A C 1
ATOM 679 O O . TYR A 1 82 ? 10.141 3.791 -9.540 1.00 91.00 82 TYR A O 1
ATOM 687 N N . GLN A 1 83 ? 9.540 2.994 -11.554 1.00 93.12 83 GLN A N 1
ATOM 688 C CA . GLN A 1 83 ? 9.615 4.297 -12.205 1.00 93.12 83 GLN A CA 1
ATOM 689 C C . GLN A 1 83 ? 8.397 5.133 -11.809 1.00 93.12 83 GLN A C 1
ATOM 691 O O . GLN A 1 83 ? 7.297 4.622 -11.591 1.00 93.12 83 GLN A O 1
ATOM 696 N N . TYR A 1 84 ? 8.573 6.445 -11.733 1.00 92.06 84 TYR A N 1
ATOM 697 C CA . TYR A 1 84 ? 7.503 7.370 -11.386 1.00 92.06 84 TYR A CA 1
ATOM 698 C C . TYR A 1 84 ? 6.318 7.225 -12.349 1.00 92.06 84 TYR A C 1
ATOM 700 O O . TYR A 1 84 ? 5.163 7.218 -11.921 1.00 92.06 84 TYR A O 1
ATOM 708 N N . GLU A 1 85 ? 6.616 7.036 -13.633 1.00 93.38 85 GLU A N 1
ATOM 709 C CA . GLU A 1 85 ? 5.647 6.854 -14.710 1.00 93.38 85 GLU A CA 1
ATOM 710 C C . GLU A 1 85 ? 4.948 5.487 -14.667 1.00 93.38 85 GLU A C 1
ATOM 712 O O . GLU A 1 85 ? 3.907 5.333 -15.297 1.00 93.38 85 GLU A O 1
ATOM 717 N N . GLU A 1 86 ? 5.481 4.496 -13.941 1.00 93.31 86 GLU A N 1
ATOM 718 C CA . GLU A 1 86 ? 4.793 3.214 -13.707 1.00 93.31 86 GLU A CA 1
ATOM 719 C C . GLU A 1 86 ? 3.641 3.363 -12.715 1.00 93.31 86 GLU A C 1
ATOM 721 O O . GLU A 1 86 ? 2.635 2.659 -12.829 1.00 93.31 86 GLU A O 1
ATOM 726 N N . ILE A 1 87 ? 3.758 4.311 -11.784 1.00 92.38 87 ILE A N 1
ATOM 727 C CA . ILE A 1 87 ? 2.730 4.596 -10.783 1.00 92.38 87 ILE A CA 1
ATOM 728 C C . ILE A 1 87 ? 1.774 5.681 -11.276 1.00 92.38 87 ILE A C 1
ATOM 730 O O . ILE A 1 87 ? 0.560 5.483 -11.235 1.00 92.38 87 ILE A O 1
ATOM 734 N N . PHE A 1 88 ? 2.297 6.803 -11.772 1.00 92.81 88 PHE A N 1
ATOM 735 C CA . PHE A 1 88 ? 1.509 7.991 -12.102 1.00 92.81 88 PHE A CA 1
ATOM 736 C C . PHE A 1 88 ? 1.451 8.277 -13.617 1.00 92.81 88 PHE A C 1
ATOM 738 O O . PHE A 1 88 ? 2.440 8.058 -14.314 1.00 92.81 88 PHE A O 1
ATOM 745 N N . PRO A 1 89 ? 0.341 8.849 -14.132 1.00 95.19 89 PRO A N 1
ATOM 746 C CA . PRO A 1 89 ? -0.907 9.136 -13.419 1.00 95.19 89 PRO A CA 1
ATOM 747 C C . PRO A 1 89 ? -1.668 7.853 -13.057 1.00 95.19 89 PRO A C 1
ATOM 749 O O . PRO A 1 89 ? -1.542 6.834 -13.729 1.00 95.19 89 PRO A O 1
ATOM 752 N N . LEU A 1 90 ? -2.464 7.911 -11.989 1.00 94.62 90 LEU A N 1
ATOM 753 C CA . LEU A 1 90 ? -3.338 6.801 -11.617 1.00 94.62 90 LEU A CA 1
ATOM 754 C C . LEU A 1 90 ? -4.511 6.702 -12.599 1.00 94.62 90 LEU A C 1
ATOM 756 O O . LEU A 1 90 ? -5.049 7.723 -13.033 1.00 94.62 90 LEU A O 1
ATOM 760 N N . HIS A 1 91 ? -4.945 5.476 -12.890 1.00 95.50 91 HIS A N 1
ATOM 761 C CA . HIS A 1 91 ? -6.159 5.219 -13.667 1.00 95.50 91 HIS A CA 1
ATOM 762 C C . HIS A 1 91 ? -7.290 4.771 -12.766 1.00 95.50 91 HIS A C 1
ATOM 764 O O . HIS A 1 91 ? -7.113 3.925 -11.891 1.00 95.50 91 HIS A O 1
ATOM 770 N N . GLU A 1 92 ? -8.473 5.301 -13.029 1.00 96.06 92 GLU A N 1
ATOM 771 C CA . GLU A 1 92 ? -9.691 4.853 -12.378 1.00 96.06 92 GLU A CA 1
ATOM 772 C C . GLU A 1 92 ? -10.109 3.478 -12.919 1.00 96.06 92 GLU A C 1
ATOM 774 O O . GLU A 1 92 ? -10.024 3.207 -14.119 1.00 96.06 92 GLU A O 1
ATOM 779 N N . THR A 1 93 ? -10.554 2.592 -12.035 1.00 93.38 93 THR A N 1
ATOM 780 C CA . THR A 1 93 ? -11.086 1.269 -12.376 1.00 93.38 93 THR A CA 1
ATOM 781 C C . THR A 1 93 ? -12.111 0.836 -11.327 1.00 93.38 93 THR A C 1
ATOM 783 O O . THR A 1 93 ? -12.450 1.603 -10.426 1.00 93.38 93 THR A O 1
ATOM 786 N N . HIS A 1 94 ? -12.614 -0.391 -11.434 1.00 90.94 94 HIS A N 1
ATOM 787 C CA . HIS A 1 94 ? -13.479 -1.001 -10.433 1.00 90.94 94 HIS A CA 1
ATOM 788 C C . HIS A 1 94 ? -12.830 -2.259 -9.852 1.00 90.94 94 HIS A C 1
ATOM 790 O O . HIS A 1 94 ? -12.204 -3.029 -10.579 1.00 90.94 94 HIS A O 1
ATOM 796 N N . LEU A 1 95 ? -13.007 -2.463 -8.550 1.00 86.25 95 LEU A N 1
ATOM 797 C CA . LEU A 1 95 ? -12.675 -3.685 -7.825 1.00 86.25 95 LEU A CA 1
ATOM 798 C C . LEU A 1 95 ? -13.910 -4.078 -7.016 1.00 86.25 95 LEU A C 1
ATOM 800 O O . LEU A 1 95 ? -14.400 -3.272 -6.231 1.00 86.25 95 LEU A O 1
ATOM 804 N N . GLU A 1 96 ? -14.456 -5.271 -7.263 1.00 85.12 96 GLU A N 1
ATOM 805 C CA . GLU A 1 96 ? -15.696 -5.750 -6.621 1.00 85.12 96 GLU A CA 1
ATOM 806 C C . GLU A 1 96 ? -16.870 -4.751 -6.734 1.00 85.12 96 GLU A C 1
ATOM 808 O O . GLU A 1 96 ? -17.674 -4.573 -5.823 1.00 85.12 96 GLU A O 1
ATOM 813 N N . GLY A 1 97 ? -16.957 -4.048 -7.869 1.00 86.00 97 GLY A N 1
ATOM 814 C CA . GLY A 1 97 ? -17.978 -3.023 -8.119 1.00 86.00 97 GLY A CA 1
ATOM 815 C C . GLY A 1 97 ? -17.711 -1.666 -7.456 1.00 86.00 97 GLY A C 1
ATOM 816 O O . GLY A 1 97 ? -18.442 -0.713 -7.722 1.00 86.00 97 GLY A O 1
ATOM 817 N N . ILE A 1 98 ? -16.653 -1.534 -6.654 1.00 89.50 98 ILE A N 1
ATOM 818 C CA . ILE A 1 98 ? -16.240 -0.275 -6.030 1.00 89.50 98 ILE A CA 1
ATOM 819 C C . ILE A 1 98 ? -15.223 0.438 -6.919 1.00 89.50 98 ILE A C 1
ATOM 821 O O . ILE A 1 98 ? -14.262 -0.166 -7.391 1.00 89.50 98 ILE A O 1
ATOM 825 N N . LYS A 1 99 ? -15.424 1.740 -7.141 1.00 94.31 99 LYS A N 1
ATOM 826 C CA . LYS A 1 99 ? -14.478 2.593 -7.867 1.00 94.31 99 LYS A CA 1
ATOM 827 C C . LYS A 1 99 ? -13.170 2.720 -7.077 1.00 94.31 99 LYS A C 1
ATOM 829 O O . LYS A 1 99 ? -13.184 3.142 -5.922 1.00 94.31 99 LYS A O 1
ATOM 834 N N . VAL A 1 100 ? -12.049 2.398 -7.715 1.00 92.75 100 VAL A N 1
ATOM 835 C CA . VAL A 1 100 ? -10.701 2.462 -7.133 1.00 92.75 100 VAL A CA 1
ATOM 836 C C . VAL A 1 100 ? -9.700 3.054 -8.124 1.00 92.75 100 VAL A C 1
ATOM 838 O O . VAL A 1 100 ? -9.981 3.185 -9.315 1.00 92.75 100 VAL A O 1
ATOM 841 N N . TRP A 1 101 ? -8.513 3.393 -7.631 1.00 94.00 101 TRP A N 1
ATOM 842 C CA . TRP A 1 101 ? -7.394 3.868 -8.440 1.00 94.00 101 TRP A CA 1
ATOM 843 C C . TRP A 1 101 ? -6.333 2.781 -8.559 1.00 94.00 101 TRP A C 1
ATOM 845 O O . TRP A 1 101 ? -5.998 2.133 -7.569 1.00 94.00 101 TRP A O 1
ATOM 855 N N . ARG A 1 102 ? -5.781 2.602 -9.759 1.00 93.94 102 ARG A N 1
ATOM 856 C CA . ARG A 1 102 ? -4.662 1.690 -10.017 1.00 93.94 102 ARG A CA 1
ATOM 857 C C . ARG A 1 102 ? -3.459 2.424 -10.629 1.00 93.94 102 ARG A C 1
ATOM 859 O O . ARG A 1 102 ? -3.662 3.450 -11.284 1.00 93.94 102 ARG A O 1
ATOM 866 N N . PRO A 1 103 ? -2.234 1.888 -10.478 1.00 94.12 103 PRO A N 1
ATOM 867 C CA . PRO A 1 103 ? -1.031 2.402 -11.139 1.00 94.12 103 PRO A CA 1
ATOM 868 C C . PRO A 1 103 ? -1.146 2.506 -12.668 1.00 94.12 103 PRO A C 1
ATOM 870 O O . PRO A 1 103 ? -1.867 1.719 -13.293 1.00 94.12 103 PRO A O 1
ATOM 873 N N . ASN A 1 104 ? -0.382 3.427 -13.270 1.00 95.62 104 ASN A N 1
ATOM 874 C CA . ASN A 1 104 ? -0.320 3.641 -14.723 1.00 95.62 104 ASN A CA 1
ATOM 875 C C . ASN A 1 104 ? -0.006 2.350 -15.501 1.00 95.62 104 ASN A C 1
ATOM 877 O O . ASN A 1 104 ? -0.714 1.992 -16.444 1.00 95.62 104 ASN A O 1
ATOM 881 N N . TYR A 1 105 ? 1.013 1.605 -15.061 1.00 94.94 105 TYR A N 1
ATOM 882 C CA . TYR A 1 105 ? 1.471 0.369 -15.703 1.00 94.94 105 TYR A CA 1
ATOM 883 C C . TYR A 1 105 ? 1.231 -0.875 -14.833 1.00 94.94 105 TYR A C 1
ATOM 885 O O . TYR A 1 105 ? 2.081 -1.755 -14.737 1.00 94.94 105 TYR A O 1
ATOM 893 N N . ALA A 1 106 ? 0.035 -0.996 -14.244 1.00 92.50 106 ALA A N 1
ATOM 894 C CA . ALA A 1 106 ? -0.307 -2.078 -13.310 1.00 92.50 106 ALA A CA 1
ATOM 895 C C . ALA A 1 106 ? -0.021 -3.507 -13.831 1.00 92.50 106 ALA A C 1
ATOM 897 O O . ALA A 1 106 ? 0.452 -4.351 -13.078 1.00 92.50 106 ALA A O 1
ATOM 898 N N . ILE A 1 107 ? -0.265 -3.789 -15.119 1.00 92.12 107 ILE A N 1
ATOM 899 C CA . ILE A 1 107 ? 0.001 -5.119 -15.705 1.00 92.12 107 ILE A CA 1
ATOM 900 C C . ILE A 1 107 ? 1.502 -5.427 -15.747 1.00 92.12 107 ILE A C 1
ATOM 902 O O . ILE A 1 107 ? 1.900 -6.560 -15.487 1.00 92.12 107 ILE A O 1
ATOM 906 N N . LEU A 1 108 ? 2.332 -4.422 -16.043 1.00 91.31 108 LEU A N 1
ATOM 907 C CA . LEU A 1 108 ? 3.787 -4.559 -16.024 1.00 91.31 108 LEU A CA 1
ATOM 908 C C . LEU A 1 108 ? 4.279 -4.826 -14.599 1.00 91.31 108 LEU A C 1
ATOM 910 O O . LEU A 1 108 ? 5.064 -5.747 -14.398 1.00 91.31 108 LEU A O 1
ATOM 914 N N . SER A 1 109 ? 3.772 -4.079 -13.612 1.00 89.44 109 SER A N 1
ATOM 915 C CA . SER A 1 109 ? 4.116 -4.281 -12.199 1.00 89.44 109 SER A CA 1
ATOM 916 C C . SER A 1 109 ? 3.780 -5.700 -11.733 1.00 89.44 109 SER A C 1
ATOM 918 O O . SER A 1 109 ? 4.647 -6.387 -11.200 1.00 89.44 109 SER A O 1
ATOM 920 N N . LEU A 1 110 ? 2.567 -6.184 -12.031 1.00 8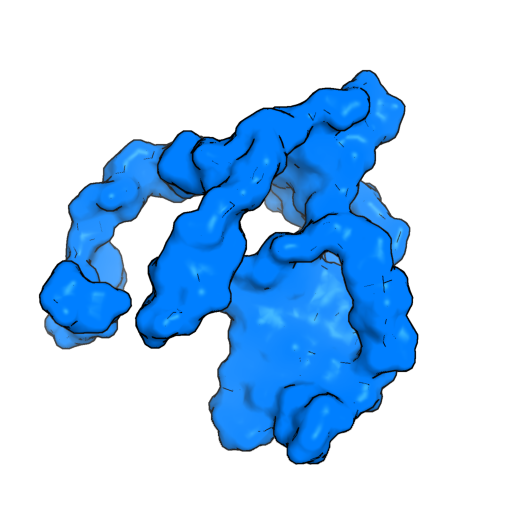9.88 110 LEU A N 1
ATOM 921 C CA . LEU A 1 110 ? 2.151 -7.552 -11.698 1.00 89.88 110 LEU A CA 1
ATOM 922 C C . LEU A 1 110 ? 3.020 -8.609 -12.392 1.00 89.88 110 LEU A C 1
ATOM 924 O O . LEU A 1 110 ? 3.395 -9.603 -11.774 1.00 89.88 110 LEU A O 1
ATOM 928 N N . ALA A 1 111 ? 3.364 -8.401 -13.666 1.00 92.00 111 ALA A N 1
ATOM 929 C CA . ALA A 1 111 ? 4.231 -9.316 -14.403 1.00 92.00 111 ALA A CA 1
ATOM 930 C C . ALA A 1 111 ? 5.658 -9.355 -13.840 1.00 92.00 111 ALA A C 1
ATOM 932 O O . ALA A 1 111 ? 6.263 -10.426 -13.818 1.00 92.00 111 ALA A O 1
ATOM 933 N N . ASN A 1 112 ? 6.186 -8.217 -13.389 1.00 88.69 112 ASN A N 1
ATOM 934 C CA . ASN A 1 112 ? 7.515 -8.130 -12.790 1.00 88.69 112 ASN A CA 1
ATOM 935 C C . ASN A 1 112 ? 7.566 -8.810 -11.415 1.00 88.69 112 ASN A C 1
ATOM 937 O O . ASN A 1 112 ? 8.550 -9.476 -11.107 1.00 88.69 112 ASN A O 1
ATOM 941 N N . GLU A 1 113 ? 6.510 -8.672 -10.613 1.00 85.00 113 GLU A N 1
ATOM 942 C CA . GLU A 1 113 ? 6.457 -9.206 -9.247 1.00 85.00 113 GLU A CA 1
ATOM 943 C C . GLU A 1 113 ? 6.092 -10.700 -9.210 1.00 85.00 113 GLU A C 1
ATOM 945 O O . GLU A 1 113 ? 6.751 -11.495 -8.541 1.00 85.00 113 GLU A O 1
ATOM 950 N N . TYR A 1 114 ? 5.080 -11.109 -9.979 1.00 87.25 114 TYR A N 1
ATOM 951 C CA . TYR A 1 114 ? 4.503 -12.460 -9.920 1.00 87.25 114 TYR A CA 1
ATOM 952 C C . TYR A 1 114 ? 4.781 -13.307 -11.173 1.00 87.25 114 TYR A C 1
ATOM 954 O O . TYR A 1 114 ? 4.382 -14.474 -11.256 1.00 87.25 114 TYR A O 1
ATOM 962 N N . GLY A 1 115 ? 5.471 -12.740 -12.167 1.00 91.25 115 GLY A N 1
ATOM 963 C CA . GLY A 1 115 ? 5.753 -13.371 -13.455 1.00 91.25 115 GLY A CA 1
ATOM 964 C C . GLY A 1 115 ? 4.581 -13.284 -14.438 1.00 91.25 115 GLY A C 1
ATOM 965 O O . GLY A 1 115 ? 3.415 -13.278 -14.053 1.00 91.25 115 GLY A O 1
ATOM 966 N N . ILE A 1 116 ? 4.877 -13.306 -15.744 1.00 91.62 116 ILE A N 1
ATOM 967 C CA . ILE A 1 116 ? 3.877 -13.170 -16.828 1.00 91.62 116 ILE A CA 1
ATOM 968 C C . ILE A 1 116 ? 2.747 -14.206 -16.721 1.00 91.62 116 ILE A C 1
ATOM 970 O O . ILE A 1 116 ? 1.588 -13.902 -16.993 1.00 91.62 116 ILE A O 1
ATOM 974 N N . SER A 1 117 ? 3.059 -15.432 -16.288 1.00 90.38 117 SER A N 1
ATOM 975 C CA . SER A 1 117 ? 2.045 -16.486 -16.157 1.00 90.38 117 SER A CA 1
ATOM 976 C C . SER A 1 117 ? 0.979 -16.183 -15.097 1.00 90.38 117 SER A C 1
ATOM 978 O O . SER A 1 117 ? -0.112 -16.740 -15.179 1.00 90.38 117 SER A O 1
ATOM 980 N N . SER A 1 118 ? 1.259 -15.301 -14.129 1.00 88.56 118 SER A N 1
ATOM 981 C CA . SER A 1 118 ? 0.284 -14.903 -13.105 1.00 88.56 118 SER A CA 1
ATOM 982 C C . SER A 1 118 ? -0.901 -14.134 -13.694 1.00 88.56 118 SER A C 1
ATOM 984 O O . SER A 1 118 ? -1.999 -14.212 -13.158 1.00 88.56 118 SER A O 1
ATOM 986 N N . LEU A 1 119 ? -0.709 -13.471 -14.841 1.00 89.06 119 LEU A N 1
ATOM 987 C CA . LEU A 1 119 ? -1.733 -12.649 -15.491 1.00 89.06 119 LEU A CA 1
ATOM 988 C C . LEU A 1 119 ? -2.884 -13.460 -16.099 1.00 89.06 119 LEU A C 1
ATOM 990 O O . LEU A 1 119 ? -3.921 -12.896 -16.428 1.00 89.06 119 LEU A O 1
ATOM 994 N N . THR A 1 120 ? -2.684 -14.760 -16.320 1.00 90.19 120 THR A N 1
ATOM 995 C CA . THR A 1 120 ? -3.647 -15.619 -17.035 1.00 90.19 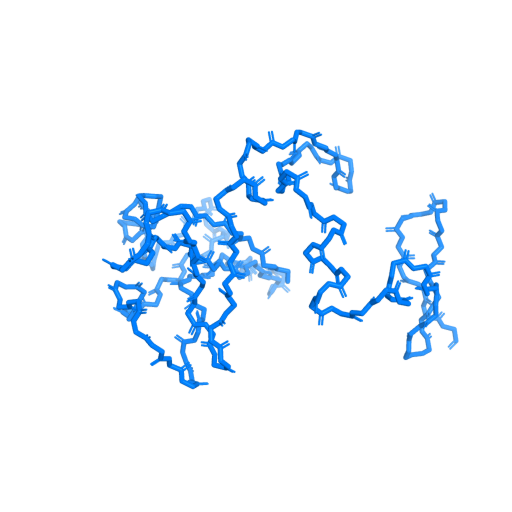120 THR A CA 1
ATOM 996 C C . THR A 1 120 ? -3.977 -16.907 -16.297 1.00 90.19 120 THR A C 1
ATOM 998 O O . THR A 1 120 ? -4.893 -17.622 -16.698 1.00 90.19 120 THR A O 1
ATOM 1001 N N . ARG A 1 121 ? -3.242 -17.232 -15.228 1.00 90.19 121 ARG A N 1
ATOM 1002 C CA . ARG A 1 121 ? -3.456 -18.462 -14.476 1.00 90.19 121 ARG A CA 1
ATOM 1003 C C . ARG A 1 121 ? -4.752 -18.359 -13.680 1.00 90.19 121 ARG A C 1
ATOM 1005 O O . ARG A 1 121 ? -4.836 -17.619 -12.709 1.00 90.19 121 ARG A O 1
ATOM 1012 N N . ASP A 1 122 ? -5.721 -19.180 -14.055 1.00 92.50 122 ASP A N 1
ATOM 1013 C CA . ASP A 1 122 ? -7.016 -19.294 -13.391 1.00 92.50 122 ASP A CA 1
ATOM 1014 C C . ASP A 1 122 ? -7.041 -20.403 -12.332 1.00 92.50 122 ASP A C 1
ATOM 1016 O O . ASP A 1 122 ? -8.087 -20.665 -11.756 1.00 92.50 122 ASP A O 1
ATOM 1020 N N . TYR A 1 123 ? -5.917 -21.069 -12.054 1.00 92.88 123 TYR A N 1
ATOM 1021 C CA . TYR A 1 123 ? -5.832 -22.139 -11.064 1.00 92.88 123 TYR A CA 1
ATOM 1022 C C . TYR A 1 123 ? -4.649 -21.964 -10.113 1.00 92.88 123 TYR A C 1
ATOM 1024 O O . TYR A 1 123 ? -3.492 -21.872 -10.534 1.00 92.88 123 TYR A O 1
ATOM 1032 N N . PHE A 1 124 ? -4.925 -21.975 -8.812 1.00 90.56 124 PHE A N 1
ATOM 1033 C CA . PHE A 1 124 ? -3.908 -21.838 -7.779 1.00 90.56 124 PHE A CA 1
ATOM 1034 C C . PHE A 1 124 ? -4.344 -22.538 -6.490 1.00 90.56 124 PHE A C 1
ATOM 1036 O O . PHE A 1 124 ? -5.418 -22.273 -5.969 1.00 90.56 124 PHE A O 1
ATOM 1043 N N . ASN A 1 125 ? -3.504 -23.429 -5.953 1.00 91.38 125 ASN A N 1
ATOM 1044 C CA . ASN A 1 125 ? -3.695 -24.056 -4.637 1.00 91.38 125 ASN A CA 1
ATOM 1045 C C . ASN A 1 125 ? -5.102 -24.658 -4.376 1.00 91.38 125 ASN A C 1
ATOM 1047 O O . ASN A 1 125 ? -5.678 -24.431 -3.317 1.00 91.38 125 ASN A O 1
ATOM 1051 N N . LYS A 1 126 ? -5.657 -25.431 -5.326 1.00 95.38 126 LYS A N 1
ATOM 1052 C CA . LYS A 1 126 ? -7.038 -25.981 -5.286 1.00 95.38 126 LYS A CA 1
ATOM 1053 C C . LYS A 1 126 ? -8.158 -24.942 -5.376 1.00 95.38 126 LYS A C 1
ATOM 1055 O O . LYS A 1 126 ? -9.307 -25.244 -5.088 1.00 95.38 126 LYS A O 1
ATOM 1060 N N . TYR A 1 127 ? -7.844 -23.732 -5.810 1.00 94.81 127 TYR A N 1
ATOM 1061 C CA . TYR A 1 127 ? -8.836 -22.735 -6.172 1.00 94.81 127 TYR A CA 1
ATOM 1062 C C . TYR A 1 127 ? -8.808 -22.508 -7.674 1.00 94.81 127 TYR A C 1
ATOM 1064 O O . TYR A 1 127 ? -7.736 -22.481 -8.286 1.00 94.81 127 TYR A O 1
ATOM 1072 N N . LYS A 1 128 ? -9.990 -22.309 -8.255 1.00 94.62 128 LYS A N 1
ATOM 1073 C CA . LYS A 1 128 ? -10.158 -21.860 -9.632 1.00 94.62 128 LYS A CA 1
ATOM 1074 C C . LYS A 1 128 ? -10.784 -20.468 -9.656 1.00 94.62 128 LYS A C 1
ATOM 1076 O O . LYS A 1 128 ? -11.811 -20.249 -9.015 1.00 94.62 128 LYS A O 1
ATOM 1081 N N . PHE A 1 129 ? -10.181 -19.539 -10.385 1.00 91.38 129 PHE A N 1
ATOM 1082 C CA . PHE A 1 129 ? -10.754 -18.230 -10.652 1.00 91.38 129 PHE A CA 1
ATOM 1083 C C . PHE A 1 129 ? -11.904 -18.376 -11.646 1.00 91.38 129 PHE A C 1
ATOM 1085 O O . PHE A 1 129 ? -11.755 -18.972 -12.716 1.00 91.38 129 PHE A O 1
ATOM 1092 N N . VAL A 1 130 ? -13.066 -17.846 -11.282 1.00 91.31 130 VAL A N 1
ATOM 1093 C CA . VAL A 1 130 ? -14.265 -17.886 -12.112 1.00 91.31 130 VAL A CA 1
ATOM 1094 C C . VAL A 1 130 ? -14.595 -16.465 -12.554 1.00 91.31 130 VAL A C 1
ATOM 1096 O O . VAL A 1 130 ? -15.091 -15.658 -11.769 1.00 91.31 130 VAL A O 1
ATOM 1099 N N . ASP A 1 131 ? -14.345 -16.182 -13.832 1.00 86.50 131 ASP A N 1
ATOM 1100 C CA . ASP A 1 131 ? -14.417 -14.834 -14.407 1.00 86.50 131 ASP A CA 1
ATOM 1101 C C . ASP A 1 131 ? -15.800 -14.176 -14.252 1.00 86.50 131 ASP A C 1
ATOM 1103 O O . ASP A 1 131 ? -15.892 -13.008 -13.889 1.00 86.50 131 ASP A O 1
ATOM 1107 N N . ILE A 1 132 ? -16.895 -14.934 -14.392 1.00 86.94 132 ILE A N 1
ATOM 1108 C CA . ILE A 1 132 ? -18.254 -14.383 -14.226 1.00 86.94 132 ILE A CA 1
ATOM 1109 C C . ILE A 1 132 ? -18.523 -13.853 -12.807 1.00 86.94 132 ILE A C 1
ATOM 1111 O O . ILE A 1 132 ? -19.330 -12.943 -12.636 1.00 86.94 132 ILE A O 1
ATOM 1115 N N . TYR A 1 133 ? -17.849 -14.403 -11.794 1.00 84.12 133 TYR A N 1
ATOM 1116 C CA . TYR A 1 133 ? -17.989 -13.975 -10.401 1.00 84.12 133 TYR A CA 1
ATOM 1117 C C . TYR A 1 133 ? -16.865 -13.041 -9.955 1.00 84.12 133 TYR A C 1
ATOM 1119 O O . TYR A 1 133 ? -16.942 -12.512 -8.850 1.00 84.12 133 TYR A O 1
ATOM 1127 N N . GLN A 1 134 ? -15.823 -12.871 -10.780 1.00 84.62 134 GLN A N 1
ATOM 1128 C CA . GLN A 1 134 ? -14.580 -12.189 -10.414 1.00 84.62 134 GLN A CA 1
ATOM 1129 C C . GLN A 1 134 ? -14.013 -12.702 -9.075 1.00 84.62 134 GLN A C 1
ATOM 1131 O O . GLN A 1 134 ? -13.568 -11.921 -8.239 1.00 84.62 134 GLN A O 1
ATOM 1136 N N . ASN A 1 135 ? -14.067 -14.022 -8.841 1.00 86.50 135 ASN A N 1
ATOM 1137 C CA . ASN A 1 135 ? -13.710 -14.612 -7.547 1.00 86.50 135 ASN A CA 1
ATOM 1138 C C . ASN A 1 135 ? -13.083 -16.014 -7.671 1.00 86.50 135 ASN A C 1
ATOM 1140 O O . ASN A 1 135 ? -13.291 -16.725 -8.657 1.00 86.50 135 ASN A O 1
ATOM 1144 N N . TRP A 1 136 ? -12.330 -16.420 -6.647 1.00 90.38 136 TRP A N 1
ATOM 1145 C CA . TRP A 1 136 ? -11.698 -17.733 -6.517 1.00 90.38 136 TRP A CA 1
ATOM 1146 C C . TRP A 1 136 ? -12.615 -18.717 -5.777 1.00 90.38 136 TRP A C 1
ATOM 1148 O O . TRP A 1 136 ? -13.041 -18.459 -4.653 1.00 90.38 136 TRP A O 1
ATOM 1158 N N . VAL A 1 137 ? -12.885 -19.875 -6.384 1.00 92.56 137 VAL A N 1
ATOM 1159 C CA . VAL A 1 137 ? -13.743 -20.931 -5.820 1.00 92.56 137 VAL A CA 1
ATOM 1160 C C . VAL A 1 137 ? -12.907 -22.174 -5.525 1.00 92.56 137 VAL A C 1
ATOM 1162 O O . VAL A 1 137 ? -12.117 -22.598 -6.367 1.00 92.56 137 VAL A O 1
ATOM 1165 N N . TYR A 1 138 ? -13.068 -22.745 -4.329 1.00 92.94 138 TYR A N 1
ATOM 1166 C CA . TYR A 1 138 ? -12.398 -23.988 -3.934 1.00 92.94 138 TYR A CA 1
ATOM 1167 C C . TYR A 1 138 ? -12.941 -25.182 -4.727 1.00 92.94 138 TYR A C 1
ATOM 1169 O O . TYR A 1 138 ? -14.160 -25.293 -4.893 1.00 92.94 138 TYR A O 1
ATOM 1177 N N . ILE A 1 139 ? -12.050 -26.070 -5.180 1.00 88.94 139 ILE A N 1
ATOM 1178 C CA . ILE A 1 139 ? -12.384 -27.298 -5.918 1.00 88.94 139 ILE A CA 1
ATOM 1179 C C . ILE A 1 139 ? -11.821 -28.561 -5.267 1.00 88.94 139 ILE A C 1
ATOM 1181 O O . ILE A 1 139 ? -10.742 -28.498 -4.629 1.00 88.94 139 ILE A O 1
#

Foldseek 3Di:
DEDEDEPVVLVVLVVQAQHADPNFWGKHADPCLVPLEADAPGQFGIKIAGPVPRDIYTYWYWDADPVDNQWIWTRYVVIDIDGVQQAPDWDWDDDPNDIDTGGNNNLVVCCVPVNNVVVPDQDDDQWGQDVVNNDTDHD

Organism: NCBI:txid447962

Radius of gyration: 16.8 Å; chains: 1; bounding box: 38×40×35 Å

InterPro domains:
  IPR009644 FKTN/Mannosyltransferase regulator [PTHR15407] (1-126)